Protein AF-A0A9R0ZXG3-F1 (afdb_monomer)

InterPro domains:
  IPR000863 Sulfotransferase domain [PF00685] (37-143)
  IPR027417 P-loop containing nucleoside triphosphate hydrolase [G3DSA:3.40.50.300] (26-147)
  IPR027417 P-loop containing nucleoside triphosphate hydrolase [SSF52540] (36-146)

Solvent-accessible surface area (backbone atoms only — not comparable to full-atom values): 9245 Å² total; per-residue (Å²): 136,84,84,84,76,82,76,78,79,92,65,87,78,59,81,86,76,59,89,61,54,76,64,58,49,64,42,44,42,62,61,44,19,71,76,35,57,82,82,32,85,74,81,53,70,68,54,43,71,74,39,45,58,63,46,50,53,51,48,27,45,59,76,73,55,59,82,50,71,69,44,54,75,70,36,49,58,58,52,50,50,52,59,70,24,71,70,45,51,50,65,40,64,80,32,58,47,68,54,42,83,98,64,80,40,50,34,43,70,78,57,74,84,91,66,82,75,61,61,69,81,78,44,54,76,66,58,47,51,56,49,51,53,53,51,50,63,76,26,62,90,48,79,66,78,88,133

pLDDT: mean 83.87, std 18.34, range [35.81, 98.44]

Structure (mmCIF, N/CA/C/O backbone):
data_AF-A0A9R0ZXG3-F1
#
_entry.id   AF-A0A9R0ZXG3-F1
#
loop_
_atom_site.group_PDB
_atom_site.id
_atom_site.type_symbol
_atom_site.label_atom_id
_atom_site.label_alt_id
_atom_site.label_comp_id
_atom_site.label_asym_id
_atom_site.label_entity_id
_atom_site.label_seq_id
_atom_site.pdbx_PDB_ins_code
_atom_site.Cartn_x
_atom_site.Cartn_y
_atom_site.Cartn_z
_atom_site.occupancy
_atom_site.B_iso_or_equiv
_atom_site.auth_seq_id
_atom_site.auth_comp_id
_atom_site.auth_asym_id
_atom_site.auth_atom_id
_atom_site.pdbx_PDB_model_num
ATOM 1 N N . MET A 1 1 ? -3.085 -52.617 -20.963 1.00 39.91 1 MET A N 1
ATOM 2 C CA . MET A 1 1 ? -1.996 -51.788 -20.402 1.00 39.91 1 MET A CA 1
ATOM 3 C C . MET A 1 1 ? -2.647 -50.614 -19.700 1.00 39.91 1 MET A C 1
ATOM 5 O O . MET A 1 1 ? -3.314 -49.833 -20.362 1.00 39.91 1 MET A O 1
ATOM 9 N N . ALA A 1 2 ? -2.588 -50.595 -18.369 1.00 35.81 2 ALA A N 1
ATOM 10 C CA . ALA A 1 2 ? -3.291 -49.626 -17.537 1.00 35.81 2 ALA A CA 1
ATOM 11 C C . ALA A 1 2 ? -2.542 -48.287 -17.494 1.00 35.81 2 ALA A C 1
ATOM 13 O O . ALA A 1 2 ? -1.319 -48.245 -17.379 1.00 35.81 2 ALA A O 1
ATOM 14 N N . THR A 1 3 ? -3.312 -47.212 -17.601 1.00 40.62 3 THR A N 1
ATOM 15 C CA . THR A 1 3 ? -2.924 -45.811 -17.449 1.00 40.62 3 THR A CA 1
ATOM 16 C C . THR A 1 3 ? -2.517 -45.524 -16.004 1.00 40.62 3 THR A C 1
ATOM 18 O O . THR A 1 3 ? -3.328 -45.722 -15.102 1.00 40.62 3 THR A O 1
ATOM 21 N N . ASN A 1 4 ? -1.299 -45.030 -15.772 1.00 36.22 4 ASN A N 1
ATOM 22 C CA . ASN A 1 4 ? -0.886 -44.530 -14.459 1.00 36.22 4 ASN A CA 1
ATOM 23 C C . ASN A 1 4 ? -1.101 -43.012 -14.416 1.00 36.22 4 ASN A C 1
ATOM 25 O O . ASN A 1 4 ? -0.269 -42.239 -14.885 1.00 36.22 4 ASN A O 1
ATOM 29 N N . ALA A 1 5 ? -2.251 -42.601 -13.883 1.00 40.94 5 ALA A N 1
ATOM 30 C CA . ALA A 1 5 ? -2.462 -41.237 -13.424 1.00 40.94 5 ALA A CA 1
ATOM 31 C C . ALA A 1 5 ? -1.724 -41.087 -12.087 1.00 40.94 5 ALA A C 1
ATOM 33 O O . ALA A 1 5 ? -2.043 -41.781 -11.122 1.00 40.94 5 ALA A O 1
ATOM 34 N N . ALA A 1 6 ? -0.714 -40.219 -12.035 1.00 44.25 6 ALA A N 1
ATOM 35 C CA . ALA A 1 6 ? -0.078 -39.856 -10.777 1.00 44.25 6 ALA A CA 1
ATOM 36 C C . ALA A 1 6 ? -1.118 -39.144 -9.897 1.00 44.25 6 ALA A C 1
ATOM 38 O O . ALA A 1 6 ? -1.610 -38.073 -10.252 1.00 44.25 6 ALA A O 1
ATOM 39 N N . SER A 1 7 ? -1.497 -39.768 -8.781 1.00 43.56 7 SER A N 1
ATOM 40 C CA . SER A 1 7 ? -2.392 -39.160 -7.799 1.00 43.56 7 SER A CA 1
ATOM 41 C C . SER A 1 7 ? -1.703 -37.967 -7.143 1.00 43.56 7 SER A C 1
ATOM 43 O O . SER A 1 7 ? -0.586 -38.104 -6.640 1.00 43.56 7 SER A O 1
ATOM 45 N N . ALA A 1 8 ? -2.378 -36.820 -7.104 1.00 45.34 8 ALA A N 1
ATOM 46 C CA . ALA A 1 8 ? -1.939 -35.687 -6.300 1.00 45.34 8 ALA A CA 1
ATOM 47 C C . ALA A 1 8 ? -1.884 -36.081 -4.808 1.00 45.34 8 ALA A C 1
ATOM 49 O O . ALA A 1 8 ? -2.750 -36.837 -4.351 1.00 45.34 8 ALA A O 1
ATOM 50 N N . PRO A 1 9 ? -0.887 -35.607 -4.040 1.00 46.84 9 PRO A N 1
ATOM 51 C CA . PRO A 1 9 ? -0.788 -35.919 -2.622 1.00 46.84 9 PRO A CA 1
ATOM 52 C C . PRO A 1 9 ? -1.979 -35.334 -1.855 1.00 46.84 9 PRO A C 1
ATOM 54 O O . PRO A 1 9 ? -2.301 -34.152 -1.961 1.00 46.84 9 PRO A O 1
ATOM 57 N N . ALA A 1 10 ? -2.630 -36.187 -1.067 1.00 44.53 10 ALA A N 1
ATOM 58 C CA . ALA A 1 10 ? -3.705 -35.812 -0.163 1.00 44.53 10 ALA A CA 1
ATOM 59 C C . ALA A 1 10 ? -3.113 -35.181 1.108 1.00 44.53 10 ALA A C 1
ATOM 61 O O . ALA A 1 10 ? -2.829 -35.877 2.081 1.00 44.53 10 ALA A O 1
ATOM 62 N N . GLY A 1 11 ? -2.891 -33.868 1.093 1.00 61.28 11 GLY A N 1
ATOM 63 C CA . GLY A 1 11 ? -2.534 -33.108 2.292 1.00 61.28 11 GLY A CA 1
ATOM 64 C C . GLY A 1 11 ? -1.859 -31.767 1.992 1.00 61.28 11 GLY A C 1
ATOM 65 O O . GLY A 1 11 ? -1.287 -31.606 0.913 1.00 61.28 11 GLY A O 1
ATOM 66 N N . PRO A 1 12 ? -1.915 -30.795 2.923 1.00 50.59 12 PRO A N 1
ATOM 67 C CA . PRO A 1 12 ? -1.194 -29.5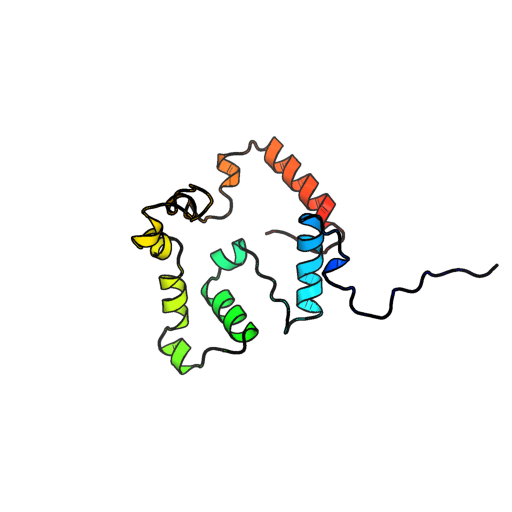38 2.773 1.00 50.59 12 PRO A CA 1
ATOM 68 C C . PRO A 1 12 ? 0.313 -29.812 2.705 1.00 50.59 12 PRO A C 1
ATOM 70 O O . PRO A 1 12 ? 0.884 -30.456 3.588 1.00 50.59 12 PRO A O 1
ATOM 73 N N . ILE A 1 13 ? 0.946 -29.333 1.634 1.00 51.25 13 ILE A N 1
ATOM 74 C CA . ILE A 1 13 ? 2.395 -29.423 1.448 1.00 51.25 13 ILE A CA 1
ATOM 75 C C . ILE A 1 13 ? 3.057 -28.556 2.535 1.00 51.25 13 ILE A C 1
ATOM 77 O O . ILE A 1 13 ? 2.686 -27.389 2.683 1.00 51.25 13 ILE A O 1
ATOM 81 N N . PRO A 1 14 ? 4.010 -29.084 3.325 1.00 46.84 14 PRO A N 1
ATOM 82 C CA . PRO A 1 14 ? 4.682 -28.304 4.355 1.00 46.84 14 PRO A CA 1
ATOM 83 C C . PRO A 1 14 ? 5.442 -27.124 3.738 1.00 46.84 14 PRO A C 1
ATOM 85 O O . PRO A 1 14 ? 6.239 -27.305 2.822 1.00 46.84 14 PRO A O 1
ATOM 88 N N . PHE A 1 15 ? 5.269 -25.924 4.300 1.00 46.59 15 PHE A N 1
ATOM 89 C CA . PHE A 1 15 ? 5.877 -24.670 3.815 1.00 46.59 15 PHE A CA 1
ATOM 90 C C . PHE A 1 15 ? 7.414 -24.723 3.666 1.00 46.59 15 PHE A C 1
ATOM 92 O O . PHE A 1 15 ? 8.003 -23.955 2.917 1.00 46.59 15 PHE A O 1
ATOM 99 N N . LYS A 1 16 ? 8.073 -25.651 4.369 1.00 39.97 16 LYS A N 1
ATOM 100 C CA . LYS A 1 16 ? 9.529 -25.861 4.343 1.00 39.97 16 LYS A CA 1
ATOM 101 C C . LYS A 1 16 ? 10.043 -26.666 3.141 1.00 39.97 16 LYS A C 1
ATOM 103 O O . LYS A 1 16 ? 11.244 -26.653 2.900 1.00 39.97 16 LYS A O 1
ATOM 108 N N . ASP A 1 17 ? 9.162 -27.370 2.431 1.00 39.78 17 ASP A N 1
ATOM 109 C CA . ASP A 1 17 ? 9.525 -28.271 1.327 1.00 39.78 17 ASP A CA 1
ATOM 110 C C . ASP A 1 17 ? 9.279 -27.627 -0.052 1.00 39.78 17 ASP A C 1
ATOM 112 O O . ASP A 1 17 ? 9.497 -28.248 -1.092 1.00 39.78 17 ASP A O 1
ATOM 116 N N . VAL A 1 18 ? 8.853 -26.361 -0.070 1.00 46.47 18 VAL A N 1
ATOM 117 C CA . VAL A 1 18 ? 8.712 -25.568 -1.287 1.00 46.47 18 VAL A CA 1
ATOM 118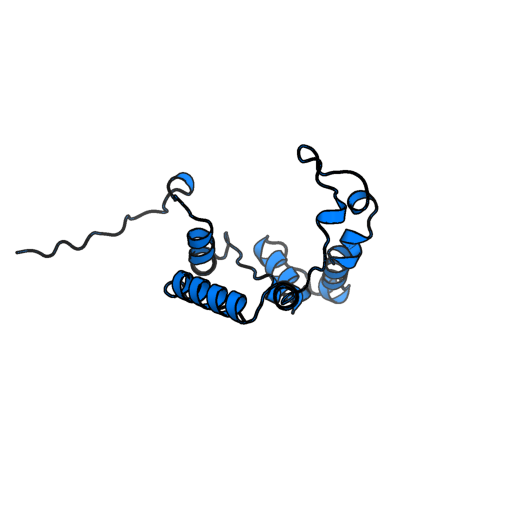 C C . VAL A 1 18 ? 10.046 -24.869 -1.553 1.00 46.47 18 VAL A C 1
ATOM 120 O O . VAL A 1 18 ? 10.406 -23.910 -0.872 1.00 46.47 18 VAL A O 1
ATOM 123 N N . VAL A 1 19 ? 10.800 -25.332 -2.553 1.00 38.16 19 VAL A N 1
ATOM 124 C CA . VAL A 1 19 ? 11.832 -24.490 -3.176 1.00 38.16 19 VAL A CA 1
ATOM 125 C C . VAL A 1 19 ? 11.077 -23.436 -3.979 1.00 38.16 19 VAL A C 1
ATOM 127 O O . VAL A 1 19 ? 10.742 -23.653 -5.136 1.00 38.16 19 VAL A O 1
ATOM 130 N N . VAL A 1 20 ? 10.706 -22.340 -3.322 1.00 43.34 20 VAL A N 1
ATOM 131 C CA . VAL A 1 20 ? 10.050 -21.202 -3.967 1.00 43.34 20 VAL A CA 1
ATOM 132 C C . VAL A 1 20 ? 11.135 -20.280 -4.493 1.00 43.34 20 VAL A C 1
ATOM 134 O O . VAL A 1 20 ? 11.754 -19.537 -3.728 1.00 43.34 20 VAL A O 1
ATOM 137 N N . ASP A 1 21 ? 11.349 -20.277 -5.806 1.00 50.88 21 ASP A N 1
ATOM 138 C CA . ASP A 1 21 ? 11.858 -19.060 -6.422 1.00 50.88 21 ASP A CA 1
ATOM 139 C C . ASP A 1 21 ? 10.834 -17.952 -6.130 1.00 50.88 21 ASP A C 1
ATOM 141 O O . ASP A 1 21 ? 9.625 -18.189 -6.145 1.00 50.88 21 ASP A O 1
ATOM 145 N N . ASN A 1 22 ? 11.282 -16.720 -5.864 1.00 53.38 22 ASN A N 1
ATOM 146 C CA . ASN A 1 22 ? 10.375 -15.611 -5.512 1.00 53.38 22 ASN A CA 1
ATOM 147 C C . ASN A 1 22 ? 9.234 -15.411 -6.528 1.00 53.38 22 ASN A C 1
ATOM 149 O O . ASN A 1 22 ? 8.203 -14.834 -6.194 1.00 53.38 22 ASN A O 1
ATOM 153 N N . VAL A 1 23 ? 9.419 -15.870 -7.769 1.00 58.25 23 VAL A N 1
ATOM 154 C CA . VAL A 1 23 ? 8.385 -15.817 -8.801 1.00 58.25 23 VAL A CA 1
ATOM 155 C C . VAL A 1 23 ? 7.311 -16.888 -8.604 1.00 58.25 23 VAL A C 1
ATOM 157 O O . VAL A 1 23 ? 6.137 -16.567 -8.765 1.00 58.25 23 VAL A O 1
ATOM 160 N N . ASP A 1 24 ? 7.678 -18.102 -8.193 1.00 60.31 24 ASP A N 1
ATOM 161 C CA . ASP A 1 24 ? 6.721 -19.179 -7.913 1.00 60.31 24 ASP A CA 1
ATOM 162 C C . ASP A 1 24 ? 5.852 -18.838 -6.698 1.00 60.31 24 ASP A C 1
ATOM 164 O O . ASP A 1 24 ? 4.654 -19.104 -6.698 1.00 60.31 24 ASP A O 1
ATOM 168 N N . LEU A 1 25 ? 6.419 -18.143 -5.704 1.00 63.12 25 LEU A N 1
ATOM 169 C CA . LEU A 1 25 ? 5.658 -17.668 -4.548 1.00 63.12 25 LEU A CA 1
ATOM 170 C C . LEU A 1 25 ? 4.609 -16.631 -4.973 1.00 63.12 25 LEU A C 1
ATOM 172 O O . LEU A 1 25 ? 3.438 -16.733 -4.623 1.00 63.12 25 LEU A O 1
ATOM 176 N N . VAL A 1 26 ? 5.017 -15.632 -5.764 1.00 66.69 26 VAL A N 1
ATOM 177 C CA . VAL A 1 26 ? 4.108 -14.583 -6.264 1.00 66.69 26 VAL A CA 1
ATOM 178 C C . VAL A 1 26 ? 3.025 -15.169 -7.174 1.00 66.69 26 VAL A C 1
ATOM 180 O O . VAL A 1 26 ? 1.898 -14.674 -7.189 1.00 66.69 26 VAL A O 1
ATOM 183 N N . ALA A 1 27 ? 3.358 -16.226 -7.910 1.00 70.69 27 ALA A N 1
ATOM 184 C CA . ALA A 1 27 ? 2.453 -16.945 -8.789 1.00 70.69 27 ALA A CA 1
ATOM 185 C C . ALA A 1 27 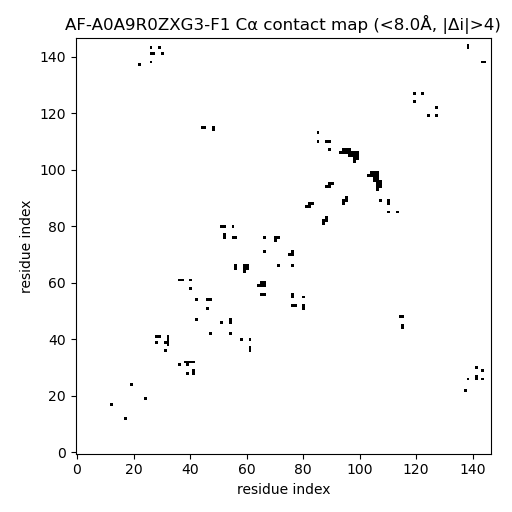? 1.323 -17.673 -8.039 1.00 70.69 27 ALA A C 1
ATOM 187 O O . ALA A 1 27 ? 0.195 -17.670 -8.532 1.00 70.69 27 ALA A O 1
ATOM 188 N N . THR A 1 28 ? 1.583 -18.272 -6.871 1.00 74.69 28 THR A N 1
ATOM 189 C CA . THR A 1 28 ? 0.572 -19.061 -6.138 1.00 74.69 28 THR A CA 1
ATOM 190 C C . THR A 1 28 ? -0.274 -18.237 -5.169 1.00 74.69 28 THR A C 1
ATOM 192 O O . THR A 1 28 ? -1.421 -18.605 -4.909 1.00 74.69 28 THR A O 1
ATOM 195 N N . MET A 1 29 ? 0.228 -17.094 -4.682 1.00 77.75 29 MET A N 1
ATOM 196 C CA . MET A 1 29 ? -0.457 -16.284 -3.659 1.00 77.75 29 MET A CA 1
ATOM 197 C C . MET A 1 29 ? -1.917 -15.901 -3.977 1.00 77.75 29 MET A C 1
ATOM 199 O O . MET A 1 29 ? -2.726 -15.898 -3.046 1.00 77.75 29 MET A O 1
ATOM 203 N N . PRO A 1 30 ? -2.312 -15.563 -5.226 1.00 83.00 30 PRO A N 1
ATOM 204 C CA . PRO A 1 30 ? -3.714 -15.280 -5.530 1.00 83.00 30 PRO A CA 1
ATOM 205 C C . PRO A 1 30 ? -4.618 -16.497 -5.291 1.00 83.00 30 PRO A C 1
ATOM 207 O O . PRO A 1 30 ? -5.613 -16.384 -4.580 1.00 83.00 30 PRO A O 1
ATOM 210 N N . ALA A 1 31 ? -4.232 -17.664 -5.815 1.00 83.06 31 ALA A N 1
ATOM 211 C CA . ALA A 1 31 ? -4.987 -18.908 -5.665 1.00 83.06 31 ALA A CA 1
ATOM 212 C C . ALA A 1 31 ? -5.013 -19.394 -4.206 1.00 83.06 31 ALA A C 1
ATOM 214 O O . ALA A 1 31 ? -6.026 -19.911 -3.730 1.00 83.06 31 ALA A O 1
ATOM 215 N N . GLU A 1 32 ? -3.919 -19.193 -3.468 1.00 84.62 32 GLU A N 1
ATOM 216 C CA . GLU A 1 32 ? -3.868 -19.463 -2.030 1.00 84.62 32 GLU A CA 1
ATOM 217 C C . GLU A 1 32 ? -4.803 -18.543 -1.245 1.00 84.62 32 GLU A C 1
ATOM 219 O O . GLU A 1 32 ? -5.513 -19.023 -0.369 1.00 84.62 32 GLU A O 1
ATOM 224 N N . SER A 1 33 ? -4.866 -17.250 -1.580 1.00 85.44 33 SER A N 1
ATOM 225 C CA . SER A 1 33 ? -5.796 -16.307 -0.943 1.00 85.44 33 SER A CA 1
ATOM 226 C C . SER A 1 33 ? -7.261 -16.656 -1.217 1.00 85.44 33 SER A C 1
ATOM 228 O O . SER A 1 33 ? -8.108 -16.420 -0.363 1.00 85.44 33 SER A O 1
ATOM 230 N N . GLU A 1 34 ? -7.568 -17.258 -2.367 1.00 85.94 34 GLU A N 1
ATOM 231 C CA . GLU A 1 34 ? -8.913 -17.768 -2.669 1.00 85.94 34 GLU A CA 1
ATOM 232 C C . GLU A 1 34 ? -9.224 -19.076 -1.932 1.00 85.94 34 GLU A C 1
ATOM 234 O O . GLU A 1 34 ? -10.352 -19.281 -1.485 1.00 85.94 34 GLU A O 1
ATOM 239 N N . SER A 1 35 ? -8.227 -19.948 -1.779 1.00 89.44 35 SER A N 1
ATOM 240 C CA . SER A 1 35 ? -8.384 -21.254 -1.129 1.00 89.44 35 SER A CA 1
ATOM 241 C C . SER A 1 35 ? -8.361 -21.165 0.404 1.00 89.44 35 SER A C 1
ATOM 243 O O . SER A 1 35 ? -8.988 -21.980 1.077 1.00 89.44 35 SER A O 1
ATOM 245 N N . TRP A 1 36 ? -7.655 -20.174 0.956 1.00 90.31 36 TRP A N 1
ATOM 246 C CA . TRP A 1 36 ? -7.460 -19.945 2.392 1.00 90.31 36 TRP A CA 1
ATOM 247 C C . TRP A 1 36 ? -7.708 -18.471 2.763 1.00 90.31 36 TRP A C 1
ATOM 249 O O . TRP A 1 36 ? -6.811 -17.805 3.292 1.00 90.31 36 TRP A O 1
ATOM 259 N N . PRO A 1 37 ? -8.917 -17.934 2.513 1.00 88.56 37 PRO A N 1
ATOM 260 C CA . PRO A 1 37 ? -9.204 -16.503 2.652 1.00 88.56 37 PRO A CA 1
ATOM 261 C C . PRO A 1 37 ? -9.093 -15.980 4.089 1.00 88.56 37 PRO A C 1
ATOM 263 O O . PRO A 1 37 ? -8.874 -14.788 4.286 1.00 88.56 37 PRO A O 1
ATOM 266 N N . GLU A 1 38 ? -9.189 -16.866 5.082 1.00 90.62 38 GLU A N 1
ATOM 267 C CA . GLU A 1 38 ? -9.036 -16.542 6.507 1.00 90.62 38 GLU A CA 1
ATOM 268 C C . GLU A 1 38 ? -7.564 -16.501 6.958 1.00 90.62 38 GLU A C 1
ATOM 270 O O . GLU A 1 38 ? -7.248 -16.001 8.035 1.00 90.62 38 GLU A O 1
ATOM 275 N N . ASN A 1 39 ? -6.642 -17.041 6.153 1.00 91.88 39 ASN A N 1
ATOM 276 C CA . ASN A 1 39 ? -5.226 -17.176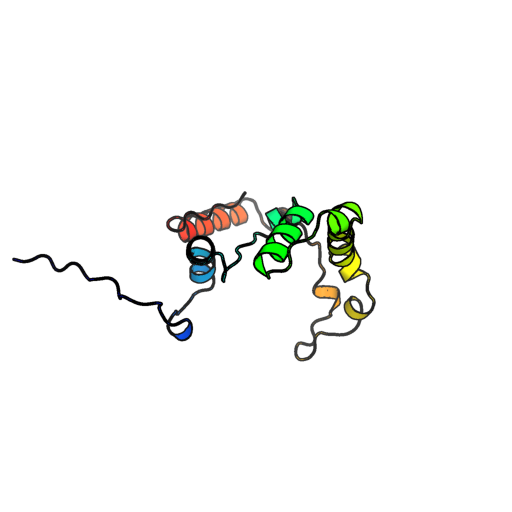 6.507 1.00 91.88 39 ASN A CA 1
ATOM 277 C C . ASN A 1 39 ? -4.296 -16.410 5.563 1.00 91.88 39 ASN A C 1
ATOM 279 O O . ASN A 1 39 ? -3.183 -16.064 5.959 1.00 91.88 39 ASN A O 1
ATOM 283 N N . VAL A 1 40 ? -4.737 -16.132 4.333 1.00 91.56 40 VAL A N 1
ATOM 284 C CA . VAL A 1 40 ? -3.931 -15.476 3.303 1.00 91.56 40 VAL A CA 1
ATOM 285 C C . VAL A 1 40 ? -4.696 -14.306 2.692 1.00 91.56 40 VAL A C 1
ATOM 287 O O . VAL A 1 40 ? -5.710 -14.477 2.016 1.00 91.56 40 VAL A O 1
ATOM 290 N N . LEU A 1 41 ? -4.151 -13.100 2.863 1.00 91.06 41 LEU A N 1
ATOM 291 C CA . LEU A 1 41 ? -4.651 -11.882 2.234 1.00 91.06 41 LEU A CA 1
ATOM 292 C C . LEU A 1 41 ? -3.708 -11.422 1.125 1.00 91.06 41 LEU A C 1
ATOM 294 O O . LEU A 1 41 ? -2.636 -10.878 1.386 1.00 91.06 41 LEU A O 1
ATOM 298 N N . PHE A 1 42 ? -4.155 -11.549 -0.122 1.00 90.69 42 PHE A N 1
ATOM 299 C CA . PHE A 1 42 ? -3.434 -10.995 -1.260 1.00 90.69 42 PHE A CA 1
ATOM 300 C C . PHE A 1 42 ? -3.793 -9.514 -1.494 1.00 90.69 42 PHE A C 1
ATOM 302 O O . PHE A 1 42 ? -4.968 -9.147 -1.666 1.00 90.69 42 PHE A O 1
ATOM 309 N N . LEU A 1 43 ? -2.766 -8.657 -1.517 1.00 90.75 43 LEU A N 1
ATOM 310 C CA . LEU A 1 43 ? -2.846 -7.220 -1.805 1.00 90.75 43 LEU A CA 1
ATOM 311 C C . LEU A 1 43 ? -1.864 -6.855 -2.921 1.00 90.75 43 LEU A C 1
ATOM 313 O O . LEU A 1 43 ? -0.764 -7.394 -2.999 1.00 90.75 43 LEU A O 1
ATOM 317 N N . ARG A 1 44 ? -2.247 -5.891 -3.764 1.00 90.00 44 ARG A N 1
ATOM 318 C CA . ARG A 1 44 ? -1.389 -5.344 -4.826 1.00 90.00 44 ARG A CA 1
ATOM 319 C C . ARG A 1 44 ? -1.069 -3.889 -4.542 1.00 90.00 44 ARG A C 1
ATOM 321 O O . ARG A 1 44 ? -1.970 -3.121 -4.202 1.00 90.00 44 ARG A O 1
ATOM 328 N N . TYR A 1 45 ? 0.186 -3.503 -4.732 1.00 92.75 45 TYR A N 1
ATOM 329 C CA . TYR A 1 45 ? 0.668 -2.163 -4.408 1.00 92.75 45 TYR A CA 1
ATOM 330 C C . TYR A 1 45 ? -0.085 -1.059 -5.165 1.00 92.75 45 TYR A C 1
ATOM 332 O O . TYR A 1 45 ? -0.533 -0.082 -4.570 1.00 92.75 45 TYR A O 1
ATOM 340 N N . GLU A 1 46 ? -0.338 -1.243 -6.455 1.00 92.44 46 GLU A N 1
ATOM 341 C CA . GLU A 1 46 ? -1.067 -0.288 -7.295 1.00 92.44 46 GLU A CA 1
ATOM 342 C C . GLU A 1 46 ? -2.520 -0.123 -6.833 1.00 92.44 46 GLU A C 1
ATOM 344 O O . GLU A 1 46 ? -3.093 0.965 -6.922 1.00 92.44 46 GLU A O 1
ATOM 349 N N . LYS A 1 47 ? -3.127 -1.194 -6.303 1.00 91.69 47 LYS A N 1
ATOM 350 C CA . LYS A 1 47 ? -4.472 -1.143 -5.716 1.00 91.69 47 LYS A CA 1
ATOM 351 C C . LYS A 1 47 ? -4.461 -0.445 -4.361 1.00 91.69 47 LYS A C 1
ATOM 353 O O . LYS A 1 47 ? -5.386 0.320 -4.106 1.00 91.69 47 LYS A O 1
ATOM 358 N N . LEU A 1 48 ? -3.417 -0.646 -3.552 1.00 93.88 48 LEU A N 1
ATOM 359 C CA . LEU A 1 48 ? -3.212 0.096 -2.305 1.00 93.88 48 LEU A CA 1
ATOM 360 C C . LEU A 1 48 ? -3.091 1.597 -2.569 1.00 93.88 48 LEU A C 1
ATOM 362 O O . LEU A 1 48 ? -3.689 2.381 -1.843 1.00 93.88 48 LEU A O 1
ATOM 366 N N . LEU A 1 49 ? -2.376 1.997 -3.624 1.00 93.56 49 LEU A N 1
ATOM 367 C CA . LEU A 1 49 ? -2.272 3.405 -4.012 1.00 93.56 49 LEU A CA 1
ATOM 368 C C . LEU A 1 49 ? -3.595 3.974 -4.543 1.00 93.56 49 LEU A C 1
ATOM 370 O O . LEU A 1 49 ? -3.909 5.129 -4.270 1.00 93.56 49 LEU A O 1
ATOM 374 N N . ARG A 1 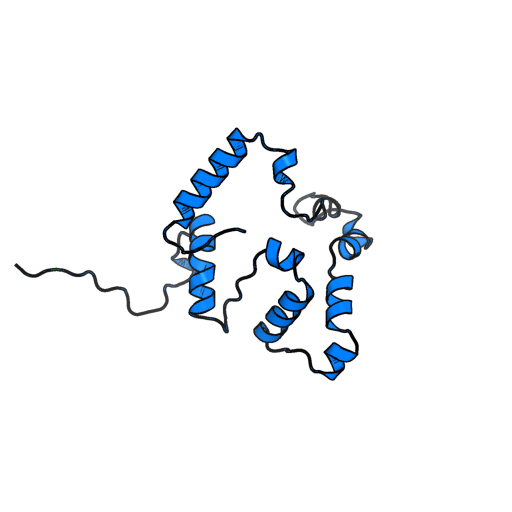50 ? -4.363 3.188 -5.311 1.00 95.25 50 ARG A N 1
ATOM 375 C CA . ARG A 1 50 ? -5.616 3.643 -5.938 1.00 95.25 50 ARG A CA 1
ATOM 376 C C . ARG A 1 50 ? -6.765 3.800 -4.940 1.00 95.25 50 ARG A C 1
ATOM 378 O O . ARG A 1 50 ? -7.539 4.740 -5.072 1.00 95.25 50 ARG A O 1
ATOM 385 N N . ASP A 1 51 ? -6.889 2.881 -3.986 1.00 96.94 51 ASP A N 1
ATOM 386 C CA . ASP A 1 51 ? -7.926 2.916 -2.948 1.00 96.94 51 ASP A CA 1
ATOM 387 C C . ASP A 1 51 ? -7.357 2.492 -1.580 1.00 96.94 51 ASP A C 1
ATOM 389 O O . ASP A 1 51 ? -7.570 1.360 -1.126 1.00 96.94 51 ASP A O 1
ATOM 393 N N . PRO A 1 52 ? -6.608 3.378 -0.899 1.00 96.75 52 PRO A N 1
ATOM 394 C CA . PRO A 1 52 ? -6.022 3.056 0.399 1.00 96.75 52 PRO A CA 1
ATOM 395 C C . PRO A 1 52 ? -7.079 2.675 1.443 1.00 96.75 52 PRO A C 1
ATOM 397 O O . PRO A 1 52 ? -6.909 1.701 2.173 1.00 96.75 52 PRO A O 1
ATOM 400 N N . ALA A 1 53 ? -8.197 3.405 1.487 1.00 97.69 53 ALA A N 1
ATOM 401 C CA . ALA A 1 53 ? -9.244 3.206 2.484 1.00 97.69 53 ALA A CA 1
ATOM 402 C C . ALA A 1 53 ? -9.953 1.854 2.311 1.00 97.69 53 ALA A C 1
ATOM 404 O O . ALA A 1 53 ? -10.157 1.135 3.290 1.00 97.69 53 ALA A O 1
ATOM 405 N N . GLY A 1 54 ? -10.296 1.464 1.079 1.00 97.62 54 GLY A N 1
ATOM 406 C CA . GLY A 1 54 ? -10.878 0.149 0.807 1.00 97.62 54 GLY A CA 1
ATOM 407 C C . GLY A 1 54 ? -9.942 -0.999 1.184 1.00 97.62 54 GLY A C 1
ATOM 408 O O . GLY A 1 54 ? -10.387 -1.988 1.770 1.00 97.62 54 GLY A O 1
ATOM 409 N N . ASN A 1 55 ? -8.637 -0.854 0.943 1.00 97.19 55 ASN A N 1
ATOM 410 C CA . ASN A 1 55 ? -7.662 -1.868 1.345 1.00 97.19 55 ASN A CA 1
ATOM 411 C C . ASN A 1 55 ? -7.456 -1.930 2.866 1.00 97.19 55 ASN A C 1
ATOM 413 O O . ASN A 1 55 ? -7.330 -3.029 3.399 1.00 97.19 55 ASN A O 1
ATOM 417 N N . VAL A 1 56 ? -7.484 -0.797 3.576 1.00 97.75 56 VAL A N 1
ATOM 418 C CA . VAL A 1 56 ? -7.455 -0.774 5.050 1.00 97.75 56 VAL A CA 1
ATOM 419 C C . VAL A 1 56 ? -8.674 -1.498 5.626 1.00 97.75 56 VAL A C 1
ATOM 421 O O . VAL A 1 56 ? -8.519 -2.326 6.519 1.00 97.75 56 VAL A O 1
ATOM 424 N N . ARG A 1 57 ? -9.873 -1.289 5.067 1.00 98.00 57 ARG A N 1
ATOM 425 C CA . ARG A 1 57 ? -11.077 -2.047 5.463 1.00 98.00 57 ARG A CA 1
ATOM 426 C C . ARG A 1 57 ? -10.945 -3.539 5.179 1.00 98.00 57 ARG A C 1
ATOM 428 O O . ARG A 1 57 ? -11.342 -4.357 6.006 1.00 98.00 57 ARG A O 1
ATOM 435 N N . LYS A 1 58 ? -10.394 -3.904 4.015 1.00 97.06 58 LYS A N 1
ATOM 436 C CA . LYS A 1 58 ? -10.133 -5.307 3.655 1.00 97.06 58 LYS A CA 1
ATOM 437 C C . LYS A 1 58 ? -9.179 -5.957 4.662 1.00 97.06 58 LYS A C 1
ATOM 439 O O . LYS A 1 58 ? -9.463 -7.053 5.133 1.00 97.06 58 LYS A O 1
ATOM 444 N N . LEU A 1 59 ? -8.099 -5.265 5.023 1.00 97.56 59 LEU A N 1
ATOM 445 C CA . LEU A 1 59 ? -7.124 -5.729 6.008 1.00 97.56 59 LEU A CA 1
ATOM 446 C C . LEU A 1 59 ? -7.742 -5.871 7.404 1.00 97.56 59 LEU A C 1
ATOM 448 O O . LEU A 1 59 ? -7.546 -6.893 8.047 1.00 97.56 59 LEU A O 1
ATOM 452 N N . ALA A 1 60 ? -8.518 -4.882 7.847 1.00 97.62 60 ALA A N 1
ATOM 453 C CA . ALA A 1 60 ? -9.182 -4.897 9.147 1.00 97.62 60 ALA A CA 1
ATOM 454 C C . ALA A 1 60 ? -10.136 -6.094 9.295 1.00 97.62 60 ALA A C 1
ATOM 456 O O . ALA A 1 60 ? -10.099 -6.797 10.302 1.00 97.62 60 ALA A O 1
ATOM 457 N N . ARG A 1 61 ? -10.928 -6.393 8.254 1.00 96.94 61 ARG A N 1
ATOM 458 C CA . ARG A 1 61 ? -11.765 -7.606 8.210 1.00 96.94 61 ARG A CA 1
ATOM 459 C C . ARG A 1 61 ? -10.929 -8.878 8.293 1.00 96.94 61 ARG A C 1
ATOM 461 O O . ARG A 1 61 ? -11.257 -9.756 9.078 1.00 96.94 61 ARG A O 1
ATOM 468 N N . PHE A 1 62 ? -9.850 -8.949 7.516 1.00 96.38 62 PHE A N 1
ATOM 469 C CA . PHE A 1 62 ? -8.981 -10.123 7.463 1.00 96.38 62 PHE A CA 1
ATOM 470 C C . PHE A 1 62 ? -8.310 -10.437 8.808 1.00 96.38 62 PHE A C 1
ATOM 472 O O . PHE A 1 62 ? -8.236 -11.593 9.197 1.00 96.38 62 PHE A O 1
ATOM 479 N N . VAL A 1 63 ? -7.864 -9.423 9.555 1.00 96.50 63 VAL A N 1
ATOM 480 C CA . VAL A 1 63 ? -7.264 -9.633 10.888 1.00 96.50 63 VAL A CA 1
ATOM 481 C C . VAL A 1 63 ? -8.307 -9.767 12.011 1.00 96.50 63 VAL A C 1
ATOM 483 O O . VAL A 1 63 ? -7.938 -9.815 13.182 1.00 96.50 63 VAL A O 1
ATOM 486 N N . GLY A 1 64 ? -9.601 -9.819 11.675 1.00 96.31 64 GLY A N 1
ATOM 487 C CA . GLY A 1 64 ? -10.693 -10.033 12.630 1.00 96.31 64 GLY A CA 1
ATOM 488 C C . GLY A 1 64 ? -11.135 -8.794 13.416 1.00 96.31 64 GLY A C 1
ATOM 489 O O . GLY A 1 64 ? -11.813 -8.937 14.431 1.00 96.31 64 GLY A O 1
ATOM 490 N N . VAL A 1 65 ? -10.779 -7.585 12.969 1.00 97.19 65 VAL A N 1
ATOM 491 C CA . VAL A 1 65 ? -11.133 -6.307 13.623 1.00 97.19 65 VAL A CA 1
ATOM 492 C C . VAL A 1 65 ? -11.833 -5.343 12.650 1.00 97.19 65 VAL A C 1
ATOM 494 O O . VAL A 1 65 ? -11.311 -4.271 12.349 1.00 97.19 65 VAL A O 1
ATOM 497 N N . PRO A 1 66 ? -12.995 -5.712 12.079 1.00 97.50 66 PRO A N 1
ATOM 498 C CA . PRO A 1 66 ? -13.709 -4.832 11.159 1.00 97.50 66 PRO A CA 1
ATOM 499 C C . PRO A 1 66 ? -14.132 -3.527 11.847 1.00 97.50 66 PRO A C 1
ATOM 501 O O . PRO A 1 66 ? -14.573 -3.545 12.993 1.00 97.50 66 PRO A O 1
ATOM 504 N N . PHE A 1 67 ? -14.055 -2.411 11.120 1.00 98.19 67 PHE A N 1
ATOM 505 C CA . PHE A 1 67 ? -14.544 -1.124 11.613 1.00 98.19 67 PHE A CA 1
ATOM 506 C C . PHE A 1 67 ? -16.068 -1.129 11.762 1.00 98.19 67 PHE A C 1
ATOM 508 O O . PHE A 1 67 ? -16.790 -1.613 10.883 1.00 98.19 67 PHE A O 1
ATOM 515 N N . SER A 1 68 ? -16.542 -0.558 12.862 1.00 98.25 68 SER A N 1
ATOM 516 C CA . SER A 1 68 ? -17.951 -0.247 13.099 1.00 98.25 68 SER A CA 1
ATOM 517 C C . SER A 1 68 ? -18.404 0.984 12.306 1.00 98.25 68 SER A C 1
ATOM 519 O O . SER A 1 68 ? -17.591 1.810 11.891 1.00 98.25 68 SER A O 1
ATOM 521 N N . GLU A 1 69 ? -19.719 1.147 12.132 1.00 97.88 69 GLU A N 1
ATOM 522 C CA . GLU A 1 69 ? -20.289 2.342 11.487 1.00 97.88 69 GLU A CA 1
ATOM 523 C C . GLU A 1 69 ? -19.876 3.629 12.212 1.00 97.88 69 GLU A C 1
ATOM 525 O O . GLU A 1 69 ? -19.462 4.588 11.570 1.00 97.88 69 GLU A O 1
ATOM 530 N N . ALA A 1 70 ? -19.878 3.619 13.548 1.00 98.31 70 ALA A N 1
ATOM 531 C CA . ALA A 1 70 ? -19.440 4.758 14.350 1.00 98.31 70 ALA A CA 1
ATOM 532 C C . ALA A 1 70 ? -17.962 5.124 14.111 1.00 98.31 70 ALA A C 1
ATOM 534 O O . ALA A 1 70 ? -17.620 6.303 14.069 1.00 98.31 70 ALA A O 1
ATOM 535 N N . GLU A 1 71 ? -17.071 4.142 13.932 1.00 98.25 71 GLU A N 1
ATOM 536 C CA . GLU A 1 71 ? -15.657 4.396 13.612 1.00 98.25 71 GLU A CA 1
ATOM 537 C C . GLU A 1 71 ? -15.470 4.924 12.185 1.00 98.25 71 GLU A C 1
ATOM 539 O O . GLU A 1 71 ? -14.621 5.790 11.945 1.00 98.25 71 GLU A O 1
ATOM 544 N N . GLU A 1 72 ? -16.263 4.427 11.234 1.00 97.44 72 GLU A N 1
ATOM 545 C CA . GLU A 1 72 ? -16.291 4.936 9.859 1.00 97.44 72 GLU A CA 1
ATOM 546 C C . GLU A 1 72 ? -16.775 6.393 9.826 1.00 97.44 72 GLU A C 1
ATOM 548 O O . GLU A 1 72 ? -16.108 7.244 9.231 1.00 97.44 72 GLU A O 1
ATOM 553 N N . GLU A 1 73 ? -17.869 6.710 10.526 1.00 97.88 73 GLU A N 1
ATOM 554 C CA . GLU A 1 73 ? -18.405 8.071 10.670 1.00 97.88 73 GLU A CA 1
ATOM 555 C C . GLU A 1 73 ? -17.433 9.005 11.402 1.00 97.88 73 GLU A C 1
ATOM 557 O O . GLU A 1 73 ? -17.240 10.153 10.992 1.00 97.88 73 GLU A O 1
ATOM 562 N N . ALA A 1 74 ? -16.746 8.505 12.433 1.00 98.31 74 ALA A N 1
ATOM 563 C CA . ALA A 1 74 ? -15.687 9.233 13.132 1.00 98.31 74 ALA A CA 1
ATOM 564 C C . ALA A 1 74 ? -14.421 9.434 12.273 1.00 98.31 74 ALA A C 1
ATOM 566 O O . ALA A 1 74 ? -13.507 10.164 12.665 1.00 98.31 74 ALA A O 1
ATOM 567 N N . GLY A 1 75 ? -14.345 8.814 11.092 1.00 98.00 75 GLY A N 1
ATOM 568 C CA . GLY A 1 75 ? -13.238 8.973 10.155 1.00 98.00 75 GLY A CA 1
ATOM 569 C C . GLY A 1 75 ? -11.971 8.216 10.552 1.00 98.00 75 GLY A C 1
ATOM 570 O O . GLY A 1 75 ? -10.885 8.591 10.099 1.00 98.00 75 GLY A O 1
ATOM 571 N N . VAL A 1 76 ? -12.080 7.150 11.352 1.00 98.44 76 VAL A N 1
ATOM 572 C CA . VAL A 1 76 ? -10.937 6.338 11.812 1.00 98.44 76 VAL A CA 1
ATOM 573 C C . VAL A 1 76 ? -10.140 5.785 10.629 1.00 98.44 76 VAL A C 1
ATOM 575 O O . VAL A 1 76 ? -8.918 5.926 10.592 1.00 98.44 76 VAL A O 1
ATOM 578 N N . VAL A 1 77 ? -10.817 5.247 9.607 1.00 98.25 77 VAL A N 1
ATOM 579 C CA . VAL A 1 77 ? -10.161 4.727 8.391 1.00 98.25 77 VAL A CA 1
ATOM 580 C C . VAL A 1 77 ? -9.341 5.813 7.693 1.00 98.25 77 VAL A C 1
ATOM 582 O O . VAL A 1 77 ? -8.200 5.572 7.297 1.00 98.25 77 VAL A O 1
ATOM 585 N N . ARG A 1 78 ? -9.892 7.028 7.574 1.00 98.06 78 ARG A N 1
ATOM 586 C CA . ARG A 1 78 ? -9.182 8.171 6.984 1.00 98.06 78 ARG A CA 1
ATOM 587 C C . ARG A 1 78 ? -7.958 8.544 7.819 1.00 98.06 78 ARG A C 1
ATOM 589 O O . ARG A 1 78 ? -6.894 8.754 7.245 1.00 98.06 78 ARG A O 1
ATOM 596 N N . GLY A 1 79 ? -8.094 8.576 9.145 1.00 98.44 79 GLY A N 1
ATOM 597 C CA . GLY A 1 79 ? -6.986 8.851 10.061 1.00 98.44 79 GLY A CA 1
ATOM 598 C C . GLY A 1 79 ? -5.851 7.832 9.939 1.00 98.44 79 GLY A C 1
ATOM 599 O O . GLY A 1 79 ? -4.689 8.222 9.871 1.00 98.44 79 GLY A O 1
ATOM 600 N N . ILE A 1 80 ? -6.171 6.538 9.820 1.00 98.06 80 ILE A N 1
ATOM 601 C CA . ILE A 1 80 ? -5.175 5.478 9.588 1.00 98.06 80 ILE A CA 1
ATOM 602 C C . ILE A 1 80 ? -4.463 5.688 8.249 1.00 98.06 80 ILE A C 1
ATOM 604 O O . ILE A 1 80 ? -3.235 5.650 8.195 1.00 98.06 80 ILE A O 1
ATOM 608 N N . VAL A 1 81 ? -5.211 5.935 7.168 1.00 98.12 81 VAL A N 1
ATOM 609 C CA . VAL A 1 81 ? -4.630 6.186 5.838 1.00 98.12 81 VAL A CA 1
ATOM 610 C C . VAL A 1 81 ? -3.682 7.387 5.864 1.00 98.12 81 VAL A C 1
ATOM 612 O O . VAL A 1 81 ? -2.596 7.320 5.291 1.00 98.12 81 VAL A O 1
ATOM 615 N N . GLU A 1 82 ? -4.063 8.472 6.535 1.00 97.81 82 GLU A N 1
ATOM 616 C CA . GLU A 1 82 ? -3.236 9.671 6.666 1.00 97.81 82 GLU A CA 1
ATOM 617 C C . GLU A 1 82 ? -1.975 9.407 7.499 1.00 97.81 82 GLU A C 1
ATOM 619 O O . GLU A 1 82 ? -0.867 9.733 7.060 1.00 97.81 82 GLU A O 1
ATOM 624 N N . LEU A 1 83 ? -2.124 8.758 8.657 1.00 97.25 83 LEU A N 1
ATOM 625 C CA . LEU A 1 83 ? -1.029 8.415 9.565 1.00 97.25 83 LEU A CA 1
ATOM 626 C C . LEU A 1 83 ? 0.002 7.498 8.897 1.00 97.25 83 LEU A C 1
ATOM 628 O O . LEU A 1 83 ? 1.207 7.731 8.996 1.00 97.25 83 LEU A O 1
ATOM 632 N N . CYS A 1 84 ? -0.473 6.479 8.182 1.00 96.06 84 CYS A N 1
ATOM 633 C CA . CYS A 1 84 ? 0.354 5.501 7.478 1.00 96.06 84 CYS A CA 1
ATOM 634 C C . CYS A 1 84 ? 0.750 5.946 6.063 1.00 96.06 84 CYS A C 1
ATOM 636 O O . CYS A 1 84 ? 1.391 5.181 5.338 1.00 96.06 84 CYS A O 1
ATOM 638 N N . SER A 1 85 ? 0.387 7.160 5.640 1.00 95.88 85 SER A N 1
ATOM 639 C CA . SER A 1 85 ? 0.755 7.657 4.318 1.00 95.88 85 SER A CA 1
ATOM 640 C C . SER A 1 85 ? 2.273 7.777 4.185 1.00 95.88 85 SER A C 1
ATOM 642 O O . SER A 1 85 ? 2.989 8.081 5.142 1.00 95.88 85 SER A O 1
ATOM 644 N N . LEU A 1 86 ? 2.789 7.599 2.966 1.00 95.00 86 LEU A N 1
ATOM 645 C CA . LEU A 1 86 ? 4.223 7.750 2.710 1.00 95.00 86 LEU A CA 1
ATOM 646 C C . LEU A 1 86 ? 4.732 9.140 3.125 1.00 95.00 86 LEU A C 1
ATOM 648 O O . LEU A 1 86 ? 5.844 9.265 3.630 1.00 95.00 86 LEU A O 1
ATOM 652 N N . GLY A 1 87 ? 3.922 10.182 2.909 1.00 94.25 87 GLY A N 1
ATOM 653 C CA . GLY A 1 87 ? 4.243 11.550 3.306 1.00 94.25 87 GLY A CA 1
ATOM 654 C C . GLY A 1 87 ? 4.440 11.675 4.815 1.00 94.25 87 GLY A C 1
ATOM 655 O O . GLY A 1 87 ? 5.480 12.183 5.238 1.00 94.25 87 GLY A O 1
ATOM 656 N N . SER A 1 88 ? 3.487 11.156 5.593 1.00 95.88 88 SER A N 1
ATOM 657 C CA . SER A 1 88 ? 3.533 11.137 7.058 1.00 95.88 88 SER A CA 1
ATOM 658 C C . SER A 1 88 ? 4.694 10.297 7.574 1.00 95.88 88 SER A C 1
ATOM 660 O O . SER A 1 88 ? 5.526 10.795 8.324 1.00 95.88 88 SER A O 1
ATOM 662 N N . LEU A 1 89 ? 4.844 9.054 7.114 1.00 95.50 89 LEU A N 1
ATOM 663 C CA . LEU A 1 89 ? 5.926 8.183 7.580 1.00 95.50 89 LEU A CA 1
ATOM 664 C C . LEU A 1 89 ? 7.312 8.758 7.253 1.00 95.50 89 LEU A C 1
ATOM 666 O O . LEU A 1 89 ? 8.218 8.687 8.080 1.00 95.50 89 LEU A O 1
ATOM 670 N N . ARG A 1 90 ? 7.483 9.393 6.089 1.00 94.50 90 ARG A N 1
ATOM 671 C CA . ARG A 1 90 ? 8.740 10.054 5.699 1.00 94.50 90 ARG A CA 1
ATOM 672 C C . ARG A 1 90 ? 9.044 11.312 6.523 1.00 94.50 90 ARG A C 1
ATOM 674 O O . ARG A 1 90 ? 10.201 11.732 6.576 1.00 94.50 90 ARG A O 1
ATOM 681 N N . SER A 1 91 ? 8.036 11.965 7.105 1.00 93.31 91 SER A N 1
ATOM 682 C CA . SER A 1 91 ? 8.220 13.219 7.845 1.00 93.31 91 SER A CA 1
ATOM 683 C C . SER A 1 91 ? 8.615 13.010 9.309 1.00 93.31 91 SER A C 1
ATOM 685 O O . SER A 1 91 ? 9.246 13.901 9.873 1.00 93.31 91 SER A O 1
ATOM 687 N N . VAL A 1 92 ? 8.328 11.843 9.899 1.00 93.75 92 VAL A N 1
ATOM 688 C CA . VAL A 1 92 ? 8.698 11.536 11.291 1.00 93.75 92 VAL A CA 1
ATOM 689 C C . VAL A 1 92 ? 10.220 11.437 11.449 1.00 93.75 92 VAL A C 1
ATOM 691 O O . VAL A 1 92 ? 10.897 10.763 10.672 1.00 93.75 92 VAL A O 1
ATOM 694 N N . GLU A 1 93 ? 10.760 12.075 12.492 1.00 92.75 93 GLU A N 1
ATOM 695 C CA . GLU A 1 93 ? 12.205 12.204 12.739 1.00 92.75 93 GLU A CA 1
ATOM 696 C C . GLU A 1 93 ? 12.944 10.859 12.754 1.00 92.75 93 GLU A C 1
ATOM 698 O O . GLU A 1 93 ? 13.986 10.716 12.113 1.00 92.75 93 GLU A O 1
ATOM 703 N N . VAL A 1 94 ? 12.348 9.835 13.378 1.00 91.38 94 VAL A N 1
ATOM 704 C CA . VAL A 1 94 ? 12.913 8.475 13.446 1.00 91.38 94 VAL A CA 1
ATOM 705 C C . VAL A 1 94 ? 13.216 7.879 12.066 1.00 91.38 94 VAL A C 1
ATOM 707 O O . VAL A 1 94 ? 14.135 7.076 11.935 1.00 91.38 94 VAL A O 1
ATOM 710 N N . ASN A 1 95 ? 12.492 8.300 11.026 1.00 92.88 95 ASN A N 1
ATOM 711 C CA . ASN A 1 95 ? 12.663 7.828 9.654 1.00 92.88 95 ASN A CA 1
ATOM 712 C C . ASN A 1 95 ? 13.589 8.723 8.817 1.00 92.88 95 ASN A C 1
ATOM 714 O O . ASN A 1 95 ? 14.025 8.314 7.740 1.00 92.88 95 ASN A O 1
ATOM 718 N N . ARG A 1 96 ? 13.921 9.931 9.289 1.00 91.50 96 ARG A N 1
ATOM 719 C CA . ARG A 1 96 ? 14.782 10.893 8.576 1.00 91.50 96 ARG A CA 1
ATOM 720 C C . ARG A 1 96 ? 16.253 10.735 8.935 1.00 91.50 96 ARG A C 1
ATOM 722 O O . ARG A 1 96 ? 17.114 11.008 8.092 1.00 91.50 96 ARG A O 1
ATOM 729 N N . THR A 1 97 ? 16.542 10.288 10.154 1.00 90.56 97 THR A N 1
ATOM 730 C CA . THR A 1 97 ? 17.900 10.226 10.702 1.00 90.56 97 THR A CA 1
ATOM 731 C C . THR A 1 97 ? 18.317 8.815 11.121 1.00 90.56 97 THR A C 1
ATOM 733 O O . THR A 1 97 ? 17.509 7.913 11.352 1.00 90.56 97 THR A O 1
ATOM 736 N N . GLY A 1 98 ? 19.633 8.602 11.168 1.00 91.31 98 GLY A N 1
ATOM 737 C CA . GLY A 1 98 ? 20.242 7.319 11.511 1.00 91.31 98 GLY A CA 1
ATOM 738 C C . GLY A 1 98 ? 20.144 6.252 10.416 1.00 91.31 98 GLY A C 1
ATOM 739 O O . GLY A 1 98 ? 19.900 6.532 9.237 1.00 91.31 98 GLY A O 1
ATOM 740 N N . TYR A 1 99 ? 20.379 5.010 10.828 1.00 92.38 99 TYR A N 1
ATOM 741 C CA . TYR A 1 99 ? 20.526 3.852 9.952 1.00 92.38 99 TYR A CA 1
ATOM 742 C C . TYR A 1 99 ? 19.662 2.694 10.448 1.00 92.38 99 TYR A C 1
ATOM 744 O O . TYR A 1 99 ? 19.360 2.614 11.636 1.00 92.38 99 TYR A O 1
ATOM 752 N N . MET A 1 100 ? 19.266 1.797 9.548 1.00 85.06 100 MET A N 1
ATOM 753 C CA .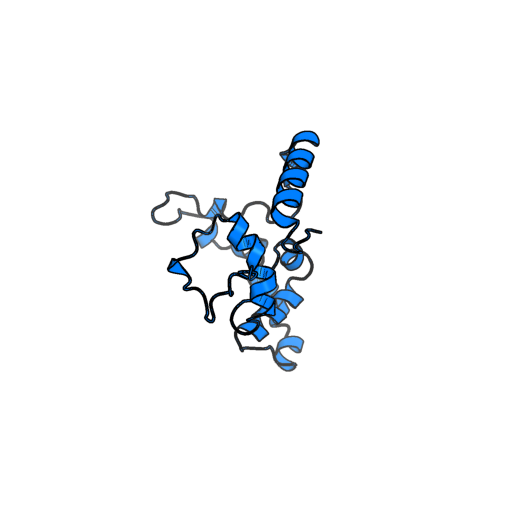 MET A 1 100 ? 18.745 0.498 9.952 1.00 85.06 100 MET A CA 1
ATOM 754 C C . MET A 1 100 ? 19.849 -0.293 10.646 1.00 85.06 100 MET A C 1
ATOM 756 O O . MET A 1 100 ? 20.968 -0.408 10.123 1.00 85.06 100 MET A O 1
ATOM 760 N N . ASP A 1 101 ? 19.513 -0.826 11.814 1.00 80.44 101 ASP A N 1
ATOM 761 C CA . ASP A 1 101 ? 20.433 -1.602 12.631 1.00 80.44 101 ASP A CA 1
ATOM 762 C C . ASP A 1 101 ? 20.941 -2.810 11.829 1.00 80.44 101 ASP A C 1
ATOM 764 O O . ASP A 1 101 ? 20.208 -3.438 11.067 1.00 80.44 101 ASP A O 1
ATOM 768 N N . GLY A 1 102 ? 22.242 -3.083 11.924 1.00 82.12 102 GLY A N 1
ATOM 769 C CA . GLY A 1 102 ? 22.895 -4.191 11.219 1.00 82.12 102 GLY A CA 1
ATOM 770 C C . GLY A 1 102 ? 23.204 -3.973 9.730 1.00 82.12 102 GLY A C 1
ATOM 771 O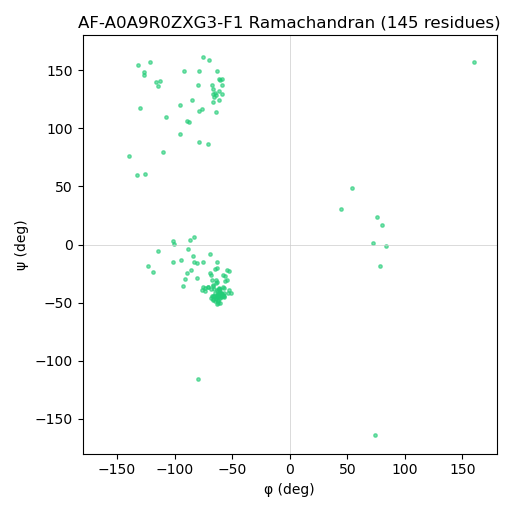 O . GLY A 1 102 ? 24.074 -4.662 9.208 1.00 82.12 102 GLY A O 1
ATOM 772 N N . LEU A 1 103 ? 22.581 -3.004 9.045 1.00 81.50 103 LEU A N 1
ATOM 773 C CA . LEU A 1 103 ? 22.715 -2.851 7.582 1.00 81.50 103 LEU A CA 1
ATOM 774 C C . LEU A 1 103 ? 23.418 -1.561 7.126 1.00 81.50 103 LEU A C 1
ATOM 776 O O . LEU A 1 103 ? 23.645 -1.389 5.930 1.00 81.50 103 LEU A O 1
ATOM 780 N N . LYS A 1 104 ? 23.748 -0.635 8.046 1.00 86.44 104 LYS A N 1
ATOM 781 C CA . LYS A 1 104 ? 24.267 0.723 7.735 1.00 86.44 104 LYS A CA 1
ATOM 782 C C . LYS A 1 104 ? 23.485 1.412 6.601 1.00 86.44 104 LYS A C 1
ATOM 784 O O . LYS A 1 104 ? 24.021 2.231 5.858 1.00 86.44 104 LYS A O 1
ATOM 789 N N . PHE A 1 105 ? 22.196 1.097 6.483 1.00 88.38 105 PHE A N 1
ATOM 790 C CA . PHE A 1 105 ? 21.322 1.611 5.438 1.00 88.38 105 PHE A CA 1
ATOM 791 C C . PHE A 1 105 ? 20.567 2.833 5.970 1.00 88.38 105 PHE A C 1
ATOM 793 O O . PHE A 1 105 ? 19.878 2.695 6.982 1.00 88.38 105 PHE A O 1
ATOM 800 N N . PRO A 1 106 ? 20.695 4.034 5.375 1.00 93.00 106 PRO A N 1
ATOM 801 C CA . PRO A 1 106 ? 20.050 5.232 5.912 1.00 93.00 106 PRO A CA 1
ATOM 802 C C . PRO A 1 106 ? 18.530 5.055 5.989 1.00 93.00 106 PRO A C 1
ATOM 804 O O . PRO A 1 106 ? 17.911 4.721 4.980 1.00 93.00 106 PRO A O 1
ATOM 807 N N . ARG A 1 107 ? 17.899 5.341 7.137 1.00 92.81 107 ARG A N 1
ATOM 808 C CA . ARG A 1 107 ? 16.435 5.163 7.282 1.00 92.81 107 ARG A CA 1
ATOM 809 C C . ARG A 1 107 ? 15.647 5.983 6.259 1.00 92.81 107 ARG A C 1
ATOM 811 O O . ARG A 1 107 ? 14.708 5.478 5.651 1.00 92.81 107 ARG A O 1
ATOM 818 N N . LYS A 1 108 ? 16.131 7.190 5.944 1.00 93.50 108 LYS A N 1
ATOM 819 C CA . LYS A 1 108 ? 15.547 8.056 4.906 1.00 93.50 108 LYS A CA 1
ATOM 820 C C . LYS A 1 108 ? 15.491 7.409 3.519 1.00 93.50 108 LYS A C 1
ATOM 822 O O . LYS A 1 108 ? 14.653 7.792 2.711 1.00 93.50 108 LYS A O 1
ATOM 827 N N . ALA A 1 109 ? 16.376 6.454 3.226 1.00 92.06 109 ALA A N 1
ATOM 828 C CA . ALA A 1 109 ? 16.428 5.787 1.929 1.00 92.06 109 ALA A CA 1
ATOM 829 C C . ALA A 1 109 ? 15.297 4.758 1.740 1.00 92.06 109 ALA A C 1
ATOM 831 O O . ALA A 1 109 ? 15.012 4.391 0.602 1.00 92.06 109 ALA A O 1
ATOM 832 N N . LEU A 1 110 ? 14.610 4.345 2.814 1.00 90.62 110 LEU A N 1
ATOM 833 C CA . LEU A 1 110 ? 13.424 3.479 2.742 1.00 90.62 110 LEU A CA 1
ATOM 834 C C . LEU A 1 110 ? 12.218 4.194 2.102 1.00 90.62 110 LEU A C 1
ATOM 836 O O . LEU A 1 110 ? 11.361 3.557 1.495 1.00 90.62 110 LEU A O 1
ATOM 840 N N . PHE A 1 111 ? 12.162 5.527 2.191 1.00 93.44 111 PHE A N 1
ATOM 841 C CA . PHE A 1 111 ? 11.025 6.341 1.756 1.00 93.44 111 PHE A CA 1
ATOM 842 C C . PHE A 1 111 ? 11.374 7.160 0.508 1.00 93.44 111 PHE A C 1
ATOM 844 O O . PHE A 1 111 ? 11.673 8.352 0.586 1.00 93.44 111 PHE A O 1
ATOM 851 N N . ARG A 1 112 ? 11.337 6.514 -0.664 1.00 93.31 112 ARG A N 1
ATOM 852 C CA . ARG A 1 112 ? 11.671 7.134 -1.962 1.00 93.31 112 ARG A CA 1
ATOM 853 C C . ARG A 1 112 ? 10.510 7.982 -2.525 1.00 93.31 112 ARG A C 1
ATOM 855 O O . ARG A 1 112 ? 10.141 9.003 -1.948 1.00 93.31 112 ARG A O 1
ATOM 862 N N . LYS A 1 113 ? 9.947 7.590 -3.678 1.00 93.19 113 LYS A N 1
ATOM 863 C CA . LYS A 1 113 ? 8.817 8.286 -4.323 1.00 93.19 113 LYS A CA 1
ATOM 864 C C . LYS A 1 113 ? 7.457 7.710 -3.915 1.00 93.19 113 LYS A C 1
ATOM 866 O O . LYS A 1 113 ? 6.516 8.476 -3.779 1.00 93.19 113 LYS A O 1
ATOM 871 N N . GLY A 1 114 ? 7.382 6.387 -3.726 1.00 93.38 114 GLY A N 1
ATOM 872 C CA . GLY A 1 114 ? 6.148 5.644 -3.432 1.00 93.38 114 GLY A CA 1
ATOM 873 C C . GLY A 1 114 ? 5.029 5.896 -4.442 1.00 93.38 114 GLY A C 1
ATOM 874 O O . GLY A 1 114 ? 3.907 6.215 -4.066 1.00 93.38 114 GLY A O 1
ATOM 875 N N . VAL A 1 115 ? 5.369 5.789 -5.727 1.00 94.88 115 VAL A N 1
ATOM 876 C CA . VAL A 1 115 ? 4.440 5.927 -6.852 1.00 94.88 115 VAL A CA 1
ATOM 877 C C . VAL A 1 115 ? 4.556 4.703 -7.755 1.00 94.88 115 VAL A C 1
ATOM 879 O O . VAL A 1 115 ? 5.645 4.138 -7.894 1.00 94.88 115 VAL A O 1
ATOM 882 N N . ALA A 1 116 ? 3.450 4.321 -8.390 1.00 94.38 116 ALA A N 1
ATOM 883 C CA . ALA A 1 116 ? 3.446 3.336 -9.465 1.00 94.38 116 ALA A CA 1
ATOM 884 C 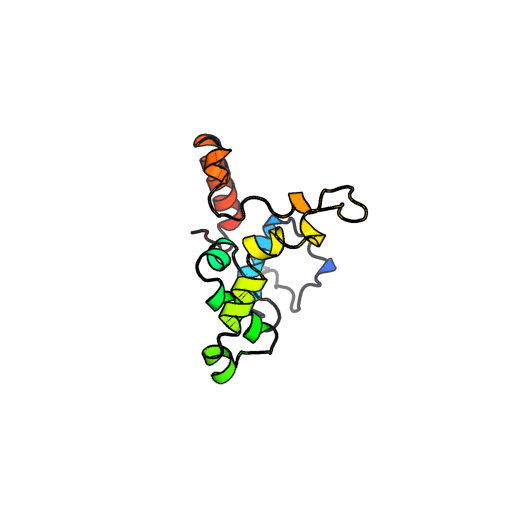C . ALA A 1 116 ? 3.904 3.979 -10.787 1.00 94.38 116 ALA A C 1
ATOM 886 O O . ALA A 1 116 ? 3.692 5.170 -11.009 1.00 94.38 116 ALA A O 1
ATOM 887 N N . GLY A 1 117 ? 4.545 3.198 -11.660 1.00 93.88 117 GLY A N 1
ATOM 888 C CA . GLY A 1 117 ? 4.936 3.645 -13.006 1.00 93.88 117 GLY A CA 1
ATOM 889 C C . GLY A 1 117 ? 6.257 4.417 -13.113 1.00 93.88 117 GLY A C 1
ATOM 890 O O . GLY A 1 117 ? 6.679 4.739 -14.218 1.00 93.88 117 GLY A O 1
ATOM 891 N N . ASP A 1 118 ? 6.972 4.674 -12.008 1.00 95.62 118 ASP A N 1
ATOM 892 C CA . ASP A 1 118 ? 8.249 5.413 -12.061 1.00 95.62 118 ASP A CA 1
ATOM 893 C C . ASP A 1 118 ? 9.343 4.695 -12.869 1.00 95.62 118 ASP A C 1
ATOM 895 O O . ASP A 1 118 ? 10.330 5.327 -13.231 1.00 95.62 118 ASP A O 1
ATOM 899 N N . TRP A 1 119 ? 9.173 3.402 -13.176 1.00 94.62 119 TRP A N 1
ATOM 900 C CA . TRP A 1 119 ? 10.073 2.631 -14.040 1.00 94.62 119 TRP A CA 1
ATOM 901 C C . TRP A 1 119 ? 10.272 3.286 -15.412 1.00 9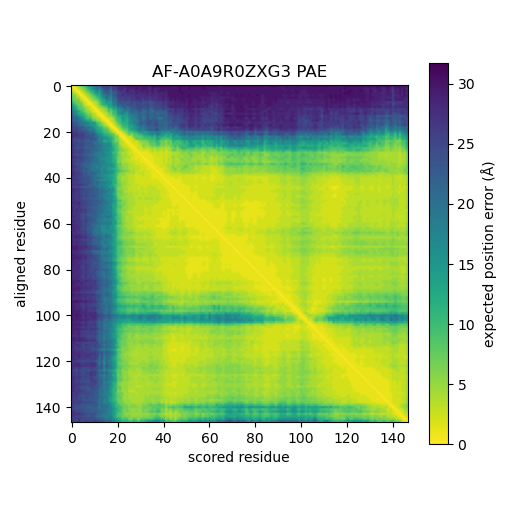4.62 119 TRP A C 1
ATOM 903 O O . TRP A 1 119 ? 11.369 3.202 -15.961 1.00 94.62 119 TRP A O 1
ATOM 913 N N . ALA A 1 120 ? 9.266 4.004 -15.927 1.00 95.31 120 ALA A N 1
ATOM 914 C CA . ALA A 1 120 ? 9.334 4.684 -17.220 1.00 95.31 120 ALA A CA 1
ATOM 915 C C . ALA A 1 120 ? 10.403 5.792 -17.258 1.00 95.31 120 ALA A C 1
ATOM 917 O O . ALA A 1 120 ? 10.865 6.169 -18.329 1.00 95.31 120 ALA A O 1
ATOM 918 N N . ASN A 1 121 ? 10.836 6.285 -16.091 1.00 96.50 121 ASN A N 1
ATOM 919 C CA . ASN A 1 121 ? 11.923 7.259 -15.977 1.00 96.50 121 ASN A CA 1
ATOM 920 C C . ASN A 1 121 ? 13.321 6.615 -15.968 1.00 96.50 121 ASN A C 1
ATOM 922 O O . ASN A 1 121 ? 14.315 7.335 -16.014 1.00 96.50 121 ASN A O 1
ATOM 926 N N . HIS A 1 122 ? 13.410 5.285 -15.861 1.00 94.88 122 HIS A N 1
ATOM 927 C CA . HIS A 1 122 ? 14.676 4.551 -15.704 1.00 94.88 122 HIS A CA 1
ATOM 928 C C . HIS A 1 122 ? 14.910 3.503 -16.793 1.00 94.88 122 HIS A C 1
ATOM 930 O O . HIS A 1 122 ? 16.040 3.057 -16.971 1.00 94.88 122 HIS A O 1
ATOM 936 N N . MET A 1 123 ? 13.862 3.083 -17.503 1.00 95.31 123 MET A N 1
ATOM 937 C CA . MET A 1 123 ? 13.932 2.057 -18.541 1.00 95.31 123 MET A CA 1
ATOM 938 C C . MET A 1 123 ? 13.652 2.645 -19.918 1.00 95.31 123 MET A C 1
ATOM 940 O O . MET A 1 123 ? 12.742 3.455 -20.091 1.00 95.31 123 MET A O 1
ATOM 944 N N . THR A 1 124 ? 14.397 2.181 -20.923 1.00 97.38 124 THR A N 1
ATOM 945 C CA . THR A 1 124 ? 14.021 2.421 -22.318 1.00 97.38 124 THR A CA 1
ATOM 946 C C . THR A 1 124 ? 12.764 1.613 -22.669 1.00 97.38 124 THR A C 1
ATOM 948 O O . THR A 1 124 ? 12.485 0.594 -22.027 1.00 97.38 124 THR A O 1
ATOM 951 N N . PRO A 1 125 ? 12.016 1.995 -23.722 1.00 96.81 125 PRO A N 1
ATOM 952 C CA . PRO A 1 125 ? 10.858 1.220 -24.168 1.00 96.81 125 PRO A CA 1
ATOM 953 C C . PRO A 1 125 ? 11.187 -0.240 -24.504 1.00 96.81 125 PRO A C 1
ATOM 955 O O . PRO A 1 125 ? 10.352 -1.115 -24.314 1.00 96.81 125 PRO A O 1
ATOM 958 N N . GLU A 1 126 ? 12.399 -0.517 -24.989 1.00 96.88 126 GLU A N 1
ATOM 959 C CA . GLU A 1 126 ? 12.862 -1.878 -25.273 1.00 96.88 126 GLU A CA 1
ATOM 960 C C . GLU A 1 126 ? 13.056 -2.696 -23.989 1.00 96.88 126 GLU A C 1
ATOM 962 O O . GLU A 1 126 ? 12.579 -3.827 -23.900 1.00 96.88 126 GLU A O 1
ATOM 967 N N . MET A 1 127 ? 13.698 -2.114 -22.968 1.00 96.44 127 MET A N 1
ATOM 968 C CA . MET A 1 127 ? 13.873 -2.765 -21.665 1.00 96.44 127 MET A CA 1
ATOM 969 C C . MET A 1 127 ? 12.528 -3.079 -21.006 1.00 96.44 127 MET A C 1
ATOM 971 O O . MET A 1 127 ? 12.364 -4.160 -20.444 1.00 96.44 127 MET A O 1
ATOM 975 N N . ALA A 1 128 ? 11.574 -2.149 -21.100 1.00 95.00 128 ALA A N 1
ATOM 976 C CA . ALA A 1 128 ? 10.228 -2.326 -20.568 1.00 95.00 128 ALA A CA 1
ATOM 977 C C . ALA A 1 128 ? 9.493 -3.483 -21.254 1.00 95.00 128 ALA A C 1
ATOM 979 O O . ALA A 1 128 ? 9.051 -4.399 -20.571 1.00 95.00 128 ALA A O 1
ATOM 980 N N . ARG A 1 129 ? 9.479 -3.517 -22.596 1.00 96.00 129 ARG A N 1
ATOM 981 C CA . ARG A 1 129 ? 8.872 -4.627 -23.356 1.00 96.00 129 ARG A CA 1
ATOM 982 C C . ARG A 1 129 ? 9.486 -5.973 -22.996 1.00 96.00 129 ARG A C 1
ATOM 984 O O . ARG A 1 129 ? 8.765 -6.931 -22.759 1.00 96.00 129 ARG A O 1
ATOM 991 N N . ARG A 1 130 ? 10.818 -6.038 -22.893 1.00 96.06 130 ARG A N 1
ATOM 992 C CA . ARG A 1 130 ? 11.502 -7.271 -22.489 1.00 96.06 130 ARG A CA 1
ATOM 993 C C . ARG A 1 130 ? 11.068 -7.729 -21.094 1.00 96.06 130 ARG A C 1
ATOM 995 O O . ARG A 1 130 ? 10.955 -8.929 -20.866 1.00 96.06 130 ARG A O 1
ATOM 1002 N N . MET A 1 131 ? 10.859 -6.802 -20.159 1.00 91.62 131 MET A N 1
ATOM 1003 C CA . MET A 1 131 ? 10.345 -7.136 -18.830 1.00 91.62 131 MET A CA 1
ATOM 1004 C C . MET A 1 131 ? 8.896 -7.630 -18.902 1.00 91.62 131 MET A C 1
ATOM 1006 O O . MET A 1 131 ? 8.589 -8.649 -18.287 1.00 91.62 131 MET A O 1
ATOM 1010 N N . ASP A 1 132 ? 8.040 -6.961 -19.677 1.00 91.06 132 ASP A N 1
ATOM 1011 C CA . ASP A 1 132 ? 6.644 -7.363 -19.875 1.00 91.06 132 ASP A CA 1
ATOM 1012 C C . ASP A 1 132 ? 6.548 -8.785 -20.443 1.00 91.06 132 ASP A C 1
ATOM 1014 O O . ASP A 1 132 ? 5.787 -9.596 -19.920 1.00 91.06 132 ASP A O 1
ATOM 1018 N N . ASP A 1 133 ? 7.377 -9.126 -21.435 1.00 91.75 133 ASP A N 1
ATOM 1019 C CA . ASP A 1 133 ? 7.430 -10.470 -22.023 1.00 91.75 133 ASP A CA 1
ATOM 1020 C C . ASP A 1 133 ? 7.839 -11.532 -20.988 1.00 91.75 133 ASP A C 1
ATOM 1022 O O . ASP A 1 133 ? 7.215 -12.590 -20.897 1.00 91.75 133 ASP A O 1
ATOM 1026 N N . ILE A 1 134 ? 8.859 -11.246 -20.165 1.00 89.88 134 ILE A N 1
ATOM 1027 C CA . ILE A 1 134 ? 9.314 -12.156 -19.099 1.00 89.88 134 ILE A CA 1
ATOM 1028 C C . ILE A 1 134 ? 8.211 -12.362 -18.056 1.00 89.88 134 ILE A C 1
ATOM 1030 O O . ILE A 1 134 ? 7.963 -13.491 -17.631 1.00 89.88 134 ILE A O 1
ATOM 1034 N N . VAL A 1 135 ? 7.555 -11.284 -17.622 1.00 87.00 135 VAL A N 1
ATOM 1035 C CA . VAL A 1 135 ? 6.481 -11.346 -16.622 1.00 87.00 135 VAL A CA 1
ATOM 1036 C C . VAL A 1 135 ? 5.272 -12.096 -17.178 1.00 87.00 135 VAL A C 1
ATOM 1038 O O . VAL A 1 135 ? 4.735 -12.967 -16.493 1.00 87.00 135 VAL A O 1
ATOM 1041 N N . ALA A 1 136 ? 4.873 -11.808 -18.418 1.00 87.25 136 ALA A N 1
ATOM 1042 C CA . ALA A 1 136 ? 3.765 -12.480 -19.084 1.00 87.25 136 ALA A CA 1
ATOM 1043 C C . ALA A 1 136 ? 4.023 -13.982 -19.231 1.00 87.25 136 ALA A C 1
ATOM 1045 O O . ALA A 1 136 ? 3.119 -14.779 -18.985 1.00 87.25 136 ALA A O 1
ATOM 1046 N N . ASP A 1 137 ? 5.247 -14.380 -19.585 1.00 86.81 137 ASP A N 1
ATOM 1047 C CA . ASP A 1 137 ? 5.594 -15.791 -19.716 1.00 86.81 137 ASP A CA 1
ATOM 1048 C C . ASP A 1 137 ? 5.556 -16.519 -18.368 1.00 86.81 137 ASP A C 1
ATOM 1050 O O . ASP A 1 137 ? 4.906 -17.559 -18.245 1.00 86.81 137 ASP A O 1
ATOM 1054 N N . LYS A 1 138 ? 6.157 -15.926 -17.327 1.00 83.50 138 LYS A N 1
ATOM 1055 C CA . LYS A 1 138 ? 6.198 -16.528 -15.987 1.00 83.50 138 LYS A CA 1
ATOM 1056 C C . LYS A 1 138 ? 4.832 -16.610 -15.306 1.00 83.50 138 LYS A C 1
ATOM 1058 O O . LYS A 1 138 ? 4.601 -17.525 -14.524 1.00 83.50 138 LYS A O 1
ATOM 1063 N N . LEU A 1 139 ? 3.927 -15.675 -15.586 1.00 83.31 139 LEU A N 1
ATOM 1064 C CA . LEU A 1 139 ? 2.606 -15.621 -14.946 1.00 83.31 139 LEU A CA 1
ATOM 1065 C C . LEU A 1 139 ? 1.477 -16.184 -15.808 1.00 83.31 139 LEU A C 1
ATOM 1067 O O . LEU A 1 139 ? 0.328 -16.233 -15.373 1.00 83.31 139 LEU A O 1
ATOM 1071 N N . ARG A 1 140 ? 1.787 -16.667 -17.014 1.00 82.44 140 ARG A N 1
ATOM 1072 C CA . ARG A 1 140 ? 0.800 -17.185 -17.969 1.00 82.44 140 ARG A CA 1
ATOM 1073 C C . ARG A 1 140 ? -0.148 -18.218 -17.356 1.00 82.44 140 ARG A C 1
ATOM 1075 O O . ARG A 1 140 ? -1.342 -18.194 -17.634 1.00 82.44 140 ARG A O 1
ATOM 1082 N N . ALA A 1 141 ? 0.386 -19.126 -16.539 1.00 78.25 141 ALA A N 1
ATOM 1083 C CA . ALA A 1 141 ? -0.360 -20.240 -15.955 1.00 78.25 141 ALA A CA 1
ATOM 1084 C C . ALA A 1 141 ? -1.049 -19.903 -14.620 1.00 78.25 141 ALA A C 1
ATOM 1086 O O . ALA A 1 141 ? -1.749 -20.748 -14.070 1.00 78.25 141 ALA A O 1
ATOM 1087 N N . THR A 1 142 ? -0.851 -18.696 -14.087 1.00 76.12 142 THR A N 1
ATOM 1088 C CA . THR A 1 142 ? -1.247 -18.348 -12.712 1.00 76.12 142 THR A CA 1
ATOM 1089 C C . THR A 1 142 ? -2.549 -17.554 -12.658 1.00 76.12 142 THR A C 1
ATOM 1091 O O . THR A 1 142 ? -3.135 -17.389 -11.594 1.00 76.12 142 THR A O 1
ATOM 1094 N N . GLY A 1 143 ? -2.997 -17.020 -13.801 1.00 74.75 143 GLY A N 1
ATOM 1095 C CA . GLY A 1 143 ? -4.132 -16.097 -13.874 1.00 74.75 143 GLY A CA 1
ATOM 1096 C C . GLY A 1 143 ? -3.832 -14.697 -13.320 1.00 74.75 143 GLY A C 1
ATOM 1097 O O . GLY A 1 143 ? -4.710 -13.833 -13.338 1.00 74.75 143 GLY A O 1
ATOM 1098 N N . LEU A 1 144 ? -2.602 -14.431 -12.857 1.00 81.31 144 LEU A N 1
ATOM 1099 C CA . LEU A 1 144 ? -2.212 -13.127 -12.331 1.00 81.31 144 LEU A CA 1
ATOM 1100 C C . LEU A 1 144 ? -1.922 -12.145 -13.471 1.00 81.31 144 LEU A C 1
ATOM 1102 O O . LEU A 1 144 ? -0.944 -12.276 -14.201 1.00 81.31 144 LEU A O 1
ATOM 1106 N N . THR A 1 145 ? -2.746 -11.103 -13.568 1.00 77.25 145 THR A N 1
ATOM 1107 C CA . THR A 1 145 ? -2.551 -9.992 -14.511 1.00 77.25 145 THR A CA 1
ATOM 1108 C C . THR A 1 145 ? -2.314 -8.672 -13.778 1.00 77.25 145 THR A C 1
ATOM 1110 O O . THR A 1 145 ? -3.010 -8.359 -12.799 1.00 77.25 145 THR A O 1
ATOM 1113 N N . PHE A 1 146 ? -1.390 -7.858 -14.287 1.00 74.56 146 PHE A N 1
ATOM 1114 C CA . PHE A 1 146 ? -1.151 -6.493 -13.811 1.00 74.56 146 PHE A CA 1
ATOM 1115 C C . PHE A 1 146 ? -1.986 -5.476 -14.606 1.00 74.56 146 PHE A C 1
ATOM 1117 O O . PHE A 1 146 ? -2.332 -5.720 -15.759 1.00 74.56 146 PHE A O 1
ATOM 1124 N N . GLN A 1 147 ? -2.366 -4.373 -13.951 1.00 60.09 147 GLN A N 1
ATOM 1125 C CA . GLN A 1 147 ? -3.170 -3.274 -14.508 1.00 60.09 147 GLN A CA 1
ATOM 1126 C C . GLN A 1 147 ? -2.450 -1.946 -14.346 1.00 60.09 147 GLN A C 1
ATOM 1128 O O . GLN A 1 147 ? -1.836 -1.772 -13.270 1.00 60.09 147 GLN A O 1
#

Organism: Triticum turgidum subsp. durum (NCBI:txid4567)

Nearest PDB structures (foldseek):
  5mex-assembly1_A  TM=8.814E-01  e=1.285E-08  Arabidopsis thaliana
  8k9y-assembly2_B  TM=8.823E-01  e=4.659E-08  Arabidopsis thaliana
  5x2b-assembly10_J  TM=7.791E-01  e=1.689E-04  Mus musculus

Secondary structure (DSSP, 8-state):
------PPPSSPPPGGG----HHHHHHHHHHHHHH-TTT-----HHHHHH-HHHHHHHHHHHTT-PPPHHHHHTTHHHHHHHHTSHHHHHHSHHHHSSEETTTTEEGGGG-S---TTGGGGTS-HHHHHHHHHHHHHHHTTTT----

Mean predicted aligned error: 9.75 Å

Radius of gyration: 20.7 Å; Cα contacts (8 Å, |Δi|>4): 85; chains: 1; bounding box: 45×65×40 Å

Sequence (147 aa):
MATNAASAPAGPIPFKDVVVDNVDLVATMPAESESWPENVLFLRYEKLLRDPAGNVRKLARFVGVPFSEAEEEAGVVRGIVELCSLGSLRSVEVNRTGYMDGLKFPRKALFRKGVAGDWANHMTPEMARRMDDIVADKLRATGLTFQ

Foldseek 3Di:
DDDDDPDDDDDDDPPVPDPDDVLNVVLCLVVCCVVCVLPGDDDDLQVCVVCVLVVLQSVCVSVPRHDDPVCVVVCVSVVVCVCPPLVNVLPDPVQQDDADPPPRHRSNVVRDPSDPPCVPVVDDPVRVVVVVVVSCVSNVPRPDDDD